Protein AF-A0A9X7SWP7-F1 (afdb_monomer_lite)

Foldseek 3Di:
DDPVVVLVVCLPPDPDQEEEAEAEPAPCPPVDPVVVQVVSADDVVGDSHGYGYHYDYDDDD

pLDDT: mean 87.03, std 8.62, range [52.75, 94.88]

Sequence (61 aa):
MNSTEQIGSDAFHYQEKYIYFFIYDKHRVIANVDAFSKAYSKSLDTHEKQIETIIIQPISF

Structure (mmCIF, N/CA/C/O backbone):
data_AF-A0A9X7SWP7-F1
#
_entry.id   AF-A0A9X7SWP7-F1
#
loop_
_atom_site.group_PDB
_atom_site.id
_atom_site.type_symbol
_atom_site.label_atom_id
_atom_site.label_alt_id
_atom_site.label_comp_id
_atom_site.label_asym_id
_atom_site.label_entity_id
_atom_site.label_seq_id
_atom_site.pdbx_PDB_ins_code
_atom_site.Cartn_x
_atom_site.Cartn_y
_atom_site.Cartn_z
_atom_site.occupancy
_atom_site.B_iso_or_equiv
_atom_site.auth_seq_id
_atom_site.auth_comp_id
_atom_site.auth_asym_id
_atom_site.auth_atom_id
_atom_site.pdbx_PDB_model_num
ATOM 1 N N . MET A 1 1 ? -18.232 -2.153 -5.343 1.00 52.75 1 MET A N 1
ATOM 2 C CA . MET A 1 1 ? -16.816 -2.371 -5.688 1.00 52.75 1 MET A CA 1
ATOM 3 C C . MET A 1 1 ? -16.033 -2.253 -4.396 1.00 52.75 1 MET A C 1
A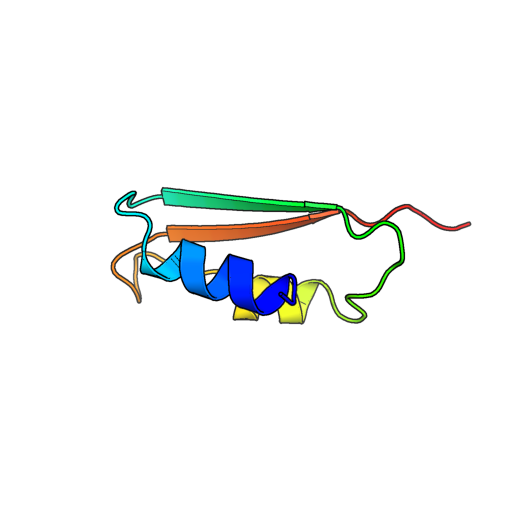TOM 5 O O . MET A 1 1 ? -16.209 -1.259 -3.698 1.00 52.75 1 MET A O 1
ATOM 9 N N . ASN A 1 2 ? -15.332 -3.310 -4.004 1.00 71.44 2 ASN A N 1
ATOM 10 C CA . ASN A 1 2 ? -14.596 -3.370 -2.742 1.00 71.44 2 ASN A CA 1
ATOM 11 C C . ASN A 1 2 ? -13.327 -2.498 -2.856 1.00 71.44 2 ASN A C 1
ATOM 13 O O . ASN A 1 2 ? -12.698 -2.487 -3.913 1.00 71.44 2 ASN A O 1
ATOM 17 N N . SER A 1 3 ? -12.932 -1.765 -1.810 1.00 69.50 3 SER A N 1
ATOM 18 C CA . SER A 1 3 ? -11.770 -0.852 -1.848 1.00 69.50 3 SER A CA 1
ATOM 19 C C . SER A 1 3 ? -10.479 -1.557 -2.279 1.00 69.50 3 SER A C 1
ATOM 21 O O . SER A 1 3 ? -9.643 -0.976 -2.963 1.00 69.50 3 SER A O 1
ATOM 23 N N . THR A 1 4 ? -10.352 -2.842 -1.957 1.00 78.62 4 THR A N 1
ATOM 24 C CA . THR A 1 4 ? -9.242 -3.694 -2.393 1.00 78.62 4 THR A CA 1
ATOM 25 C C . THR A 1 4 ? -9.164 -3.863 -3.915 1.00 78.62 4 THR A C 1
ATOM 27 O O . THR A 1 4 ? -8.074 -3.851 -4.485 1.00 78.62 4 TH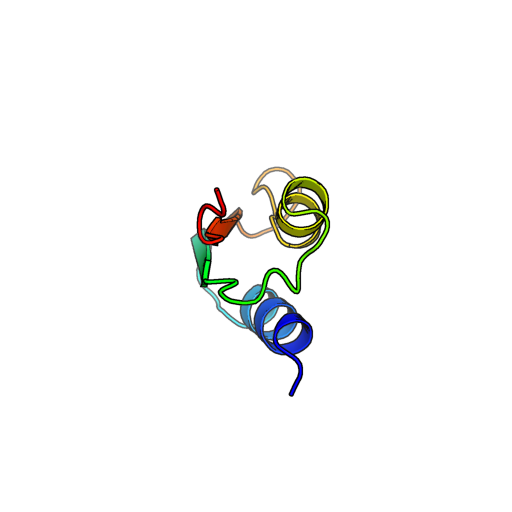R A O 1
ATOM 30 N N . GLU A 1 5 ? -10.310 -4.000 -4.586 1.00 76.88 5 GLU A N 1
ATOM 31 C CA . GLU A 1 5 ? -10.381 -4.161 -6.046 1.00 76.88 5 GLU A CA 1
ATOM 32 C C . GLU A 1 5 ? -9.983 -2.869 -6.763 1.00 76.88 5 GLU A C 1
ATOM 34 O O . GLU A 1 5 ? -9.310 -2.913 -7.790 1.00 76.88 5 GLU A O 1
ATOM 39 N N . GLN A 1 6 ? -10.358 -1.718 -6.196 1.00 80.12 6 GLN A N 1
ATOM 40 C CA . GLN A 1 6 ? -9.984 -0.408 -6.729 1.00 80.12 6 GLN A CA 1
ATOM 41 C C . GLN A 1 6 ? -8.472 -0.196 -6.660 1.00 80.12 6 GLN A C 1
ATOM 43 O O . GLN A 1 6 ? -7.862 0.094 -7.681 1.00 80.12 6 GLN A O 1
ATOM 48 N N . ILE A 1 7 ? -7.848 -0.450 -5.505 1.00 84.38 7 ILE A N 1
ATOM 49 C CA . ILE A 1 7 ? -6.392 -0.307 -5.337 1.00 84.38 7 ILE A CA 1
ATOM 50 C C . ILE A 1 7 ? -5.636 -1.231 -6.300 1.00 84.38 7 ILE A C 1
ATOM 52 O O . ILE A 1 7 ? -4.672 -0.811 -6.935 1.00 84.38 7 ILE A O 1
ATOM 56 N N . GLY A 1 8 ? -6.085 -2.484 -6.445 1.00 81.06 8 GLY A N 1
ATOM 57 C CA . GLY A 1 8 ? -5.468 -3.437 -7.370 1.00 81.06 8 GLY A CA 1
ATOM 58 C C . GLY A 1 8 ? -5.583 -3.009 -8.836 1.00 81.06 8 GLY A C 1
ATOM 59 O O . GLY A 1 8 ? -4.602 -3.083 -9.579 1.00 81.06 8 GLY A O 1
ATOM 60 N N . SER A 1 9 ? -6.760 -2.527 -9.243 1.00 83.62 9 SER A N 1
ATOM 61 C CA . SER A 1 9 ? -6.985 -1.987 -10.586 1.00 83.62 9 SER A CA 1
ATOM 62 C C . SER A 1 9 ? -6.107 -0.765 -10.842 1.00 83.62 9 SER A C 1
ATOM 64 O O . SER A 1 9 ? -5.396 -0.711 -11.844 1.00 83.62 9 SER A O 1
ATOM 66 N N . ASP A 1 10 ? -6.104 0.192 -9.926 1.00 81.38 10 ASP A N 1
ATOM 67 C CA . ASP A 1 10 ? -5.370 1.445 -10.061 1.00 81.38 10 ASP A CA 1
ATOM 68 C C . 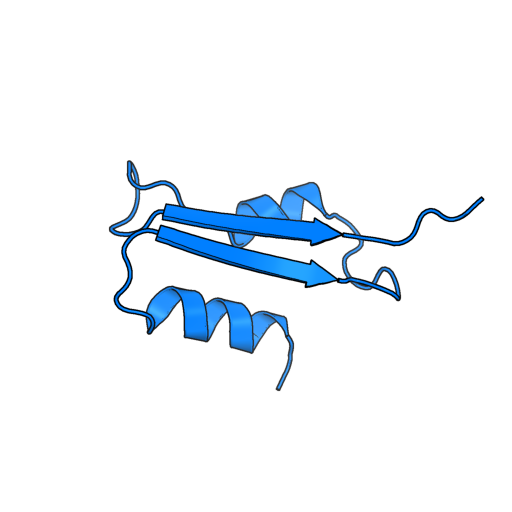ASP A 1 10 ? -3.855 1.200 -10.124 1.00 81.38 10 ASP A C 1
ATOM 70 O O . ASP A 1 10 ? -3.165 1.724 -11.002 1.00 81.38 10 ASP A O 1
ATOM 74 N N . ALA A 1 11 ? -3.340 0.314 -9.267 1.00 82.00 11 ALA A N 1
ATOM 75 C CA . ALA A 1 11 ? -1.939 -0.103 -9.269 1.00 82.00 11 ALA A CA 1
ATOM 76 C C . ALA A 1 11 ? -1.490 -0.681 -10.626 1.00 82.00 11 ALA A C 1
ATOM 78 O O . ALA A 1 11 ? -0.334 -0.514 -11.037 1.00 82.00 11 ALA A O 1
ATOM 79 N N . PHE A 1 12 ? -2.390 -1.364 -11.338 1.00 81.69 12 PHE A N 1
ATOM 80 C CA . PHE A 1 12 ? -2.100 -1.950 -12.643 1.00 81.69 12 PHE A CA 1
ATOM 81 C C . PHE A 1 12 ? -2.238 -0.929 -13.781 1.00 81.69 12 PHE A C 1
ATOM 83 O O . PHE A 1 12 ? -1.320 -0.798 -14.593 1.00 81.69 12 PHE A O 1
ATOM 90 N N . HIS A 1 13 ? -3.330 -0.164 -13.810 1.00 83.75 13 HIS A N 1
ATOM 91 C CA . HIS A 1 13 ? -3.706 0.647 -14.971 1.00 83.75 13 HIS A CA 1
ATOM 92 C C . HIS A 1 13 ? -3.068 2.043 -15.024 1.00 83.75 13 HIS A C 1
ATOM 94 O O . HIS A 1 13 ? -2.904 2.576 -16.123 1.00 83.75 13 HIS A O 1
ATOM 100 N N . TYR A 1 14 ? -2.672 2.645 -13.895 1.00 84.31 14 TYR A N 1
ATOM 101 C CA . TYR A 1 14 ? -2.012 3.957 -13.932 1.00 84.31 14 TYR A CA 1
ATOM 102 C C . TYR A 1 14 ? -0.627 3.863 -14.563 1.00 84.31 14 TYR A C 1
ATOM 104 O O . TYR A 1 14 ? 0.187 3.060 -14.132 1.00 84.31 14 TYR A O 1
ATOM 112 N N . GLN A 1 15 ? -0.323 4.693 -15.555 1.00 84.44 15 GLN A N 1
ATOM 113 C CA . GLN A 1 15 ? 0.971 4.620 -16.246 1.00 84.44 15 GLN A CA 1
ATOM 114 C C . GLN A 1 15 ? 2.138 5.203 -15.443 1.00 84.44 15 GLN A C 1
ATOM 116 O O . GLN A 1 15 ? 3.294 4.971 -15.786 1.00 84.44 15 GLN A O 1
ATOM 121 N N . GLU A 1 16 ? 1.843 5.927 -14.365 1.00 89.88 16 GLU A N 1
ATOM 122 C CA . GLU A 1 16 ? 2.866 6.570 -13.555 1.00 89.88 16 GLU A CA 1
ATOM 123 C C . GLU A 1 16 ? 3.770 5.557 -12.853 1.00 89.88 16 GLU A C 1
ATOM 125 O O . GLU A 1 16 ? 3.330 4.543 -12.305 1.00 89.88 16 GLU A O 1
ATOM 130 N N . LYS A 1 17 ? 5.067 5.870 -12.853 1.00 90.19 17 LYS A N 1
ATOM 131 C CA . LYS A 1 17 ? 6.106 5.021 -12.265 1.00 90.19 17 LYS A CA 1
ATOM 132 C C . LYS A 1 17 ? 6.106 5.059 -10.736 1.00 90.19 17 LYS A C 1
ATOM 134 O O . LYS A 1 17 ? 6.576 4.113 -10.114 1.00 90.19 17 LYS A O 1
ATOM 139 N N . TYR A 1 18 ? 5.596 6.135 -10.140 1.00 92.31 18 TYR A N 1
ATOM 140 C CA . TYR A 1 18 ? 5.530 6.337 -8.695 1.00 92.31 18 TYR A CA 1
ATOM 141 C C . TYR A 1 18 ? 4.085 6.628 -8.300 1.00 92.31 18 TYR A C 1
ATOM 143 O O . TYR A 1 18 ? 3.513 7.622 -8.743 1.00 92.31 18 TYR A O 1
ATOM 151 N N . ILE A 1 19 ? 3.495 5.760 -7.483 1.00 91.81 19 ILE A N 1
ATOM 152 C CA . ILE A 1 19 ? 2.093 5.851 -7.065 1.00 91.81 19 ILE A CA 1
ATOM 153 C C . ILE A 1 19 ? 2.031 5.804 -5.539 1.00 91.81 19 ILE A C 1
ATOM 155 O O . ILE A 1 19 ? 2.647 4.945 -4.911 1.00 91.81 19 ILE A O 1
ATOM 159 N N . TYR A 1 20 ? 1.250 6.707 -4.948 1.00 92.19 20 TYR A N 1
ATOM 160 C CA . TYR A 1 20 ? 1.011 6.759 -3.508 1.00 92.19 20 TYR A CA 1
ATOM 161 C C . TYR A 1 20 ? -0.480 6.586 -3.228 1.00 92.19 20 TYR A C 1
ATOM 163 O O . TYR A 1 20 ? -1.292 7.419 -3.635 1.00 92.19 20 TYR A O 1
ATOM 171 N N . PHE A 1 21 ? -0.842 5.522 -2.516 1.00 92.81 21 PHE A N 1
ATOM 172 C CA . PHE A 1 21 ? -2.205 5.302 -2.046 1.00 92.81 21 PHE A CA 1
ATOM 173 C C . PHE A 1 21 ? -2.333 5.749 -0.595 1.00 92.81 21 PHE A C 1
ATOM 175 O O . PHE A 1 21 ? -1.687 5.193 0.290 1.00 92.81 21 PHE A O 1
ATOM 182 N N . PHE A 1 22 ? -3.210 6.720 -0.348 1.00 92.88 22 PHE A N 1
ATOM 183 C CA . PHE A 1 22 ? -3.582 7.152 0.996 1.00 92.88 22 PHE A CA 1
ATOM 184 C C . PHE A 1 22 ? -4.955 6.588 1.346 1.00 92.88 22 PHE A C 1
ATOM 186 O O . PHE A 1 22 ? -5.963 6.962 0.746 1.00 92.88 22 PHE A O 1
ATOM 193 N N . ILE A 1 23 ? -4.997 5.687 2.323 1.00 92.81 23 ILE A N 1
ATOM 194 C CA . ILE A 1 23 ? -6.219 5.005 2.746 1.00 92.81 23 ILE A CA 1
ATOM 195 C C . ILE A 1 23 ? -6.561 5.464 4.157 1.00 92.81 23 ILE A C 1
ATOM 197 O O . ILE A 1 23 ? -5.826 5.191 5.104 1.00 92.81 23 ILE A O 1
ATOM 201 N N . TYR A 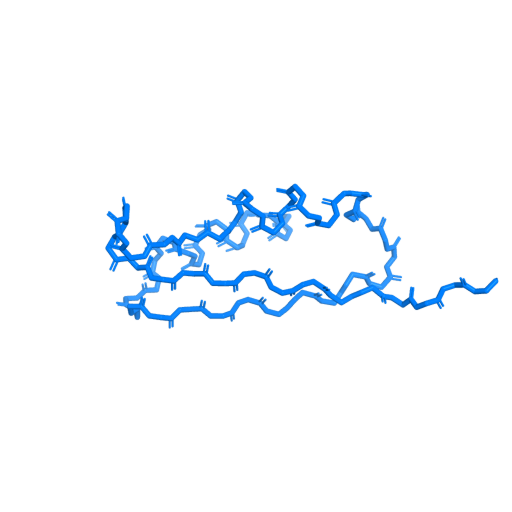1 24 ? -7.698 6.139 4.311 1.00 93.56 24 TYR A N 1
ATOM 202 C CA . TYR A 1 24 ? -8.239 6.457 5.627 1.00 93.56 24 TYR A CA 1
ATOM 203 C C . TYR A 1 24 ? -9.214 5.366 6.075 1.00 93.56 24 TYR A C 1
ATOM 205 O O . TYR A 1 24 ? -10.367 5.319 5.644 1.00 93.56 24 TYR A O 1
ATOM 213 N N . ASP A 1 25 ? -8.754 4.489 6.962 1.00 93.00 25 ASP A N 1
ATOM 214 C CA . ASP A 1 25 ? -9.538 3.377 7.491 1.00 93.00 25 ASP A CA 1
ATOM 215 C C . ASP A 1 25 ? -10.216 3.766 8.813 1.00 93.00 25 ASP A C 1
ATOM 217 O O . ASP A 1 25 ? -9.834 3.359 9.913 1.00 93.00 25 ASP A O 1
ATOM 221 N N . LYS A 1 26 ? -11.256 4.598 8.693 1.00 93.56 26 LYS A N 1
ATOM 222 C CA . LYS A 1 26 ? -12.036 5.127 9.823 1.00 93.56 26 LYS A CA 1
ATOM 223 C C . LYS A 1 2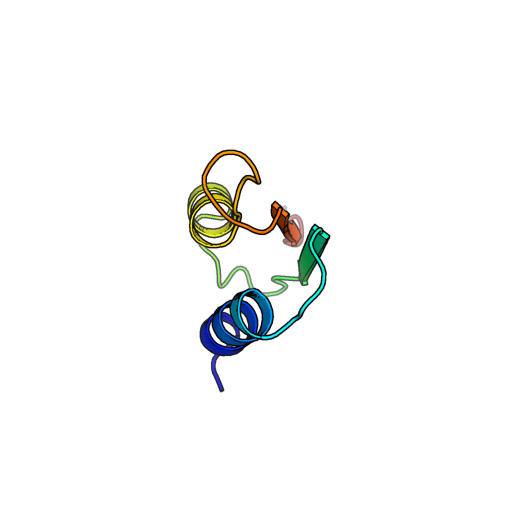6 ? -12.585 4.038 10.751 1.00 93.56 26 LYS A C 1
ATOM 225 O O . LYS A 1 26 ? -12.681 4.251 11.956 1.00 93.56 26 LYS A O 1
ATOM 230 N N . HIS A 1 27 ? -12.993 2.905 10.188 1.00 93.12 27 HIS A N 1
ATOM 231 C CA . HIS A 1 27 ? -13.695 1.844 10.913 1.00 93.12 27 HIS A CA 1
ATOM 232 C C . HIS A 1 27 ? -12.788 0.674 11.298 1.00 93.12 27 HIS A C 1
ATOM 234 O O . HIS A 1 27 ? -13.289 -0.311 11.835 1.00 93.12 27 HIS A O 1
ATOM 240 N N . ARG A 1 28 ? -11.473 0.788 11.060 1.00 92.00 28 ARG A N 1
ATOM 241 C CA . ARG A 1 28 ? -10.488 -0.270 11.325 1.00 92.00 28 ARG A CA 1
ATOM 242 C C . ARG A 1 28 ? -10.854 -1.599 10.664 1.00 92.00 28 ARG A C 1
ATOM 244 O O . ARG A 1 28 ? -10.719 -2.664 11.264 1.00 92.00 28 ARG A O 1
ATOM 251 N N . VAL A 1 29 ? -11.335 -1.529 9.425 1.00 93.06 29 VAL A N 1
ATOM 252 C CA . VAL A 1 29 ? -11.637 -2.713 8.609 1.00 93.06 29 VAL A CA 1
ATOM 253 C C . VAL A 1 29 ? -10.351 -3.496 8.323 1.00 93.06 29 VAL A C 1
ATOM 255 O O . VAL A 1 29 ? -10.360 -4.726 8.264 1.00 93.06 29 VAL A O 1
ATOM 258 N N . ILE A 1 30 ? -9.225 -2.794 8.188 1.00 92.75 30 ILE A N 1
ATOM 259 C CA . ILE A 1 30 ? -7.906 -3.379 7.968 1.00 92.75 30 ILE A CA 1
ATOM 260 C C . ILE A 1 30 ? -7.309 -3.762 9.325 1.00 92.75 30 ILE A C 1
ATOM 262 O O . ILE A 1 30 ? -6.672 -2.960 10.006 1.00 92.75 30 ILE A O 1
ATOM 266 N N . ALA A 1 31 ? -7.505 -5.017 9.724 1.00 92.19 31 ALA A N 1
ATOM 267 C CA . ALA A 1 31 ? -7.044 -5.511 11.022 1.00 92.19 31 ALA A CA 1
ATOM 268 C C . ALA A 1 31 ? -5.509 -5.556 11.156 1.00 92.19 31 ALA A C 1
ATOM 270 O O . ALA A 1 31 ? -4.979 -5.372 12.248 1.00 92.19 31 ALA A O 1
ATOM 271 N N . ASN A 1 32 ? -4.791 -5.803 10.054 1.00 94.19 32 ASN A N 1
ATOM 272 C CA . ASN A 1 32 ? -3.329 -5.833 10.024 1.00 94.19 32 ASN A CA 1
ATOM 273 C C . ASN A 1 32 ? -2.800 -4.856 8.969 1.00 94.19 32 ASN A C 1
ATOM 275 O O . ASN A 1 32 ? -2.658 -5.198 7.794 1.00 94.19 32 ASN A O 1
ATOM 279 N N . VAL A 1 33 ? -2.524 -3.634 9.419 1.00 92.81 33 VAL A N 1
ATOM 280 C CA . VAL A 1 33 ? -2.041 -2.533 8.578 1.00 92.81 33 VAL A CA 1
ATOM 281 C C . VAL A 1 33 ? -0.708 -2.866 7.909 1.00 92.81 33 VAL A C 1
ATOM 283 O O . VAL A 1 33 ? -0.574 -2.646 6.712 1.00 92.81 33 VAL A O 1
ATOM 286 N N . ASP A 1 34 ? 0.250 -3.448 8.636 1.00 92.88 34 ASP A N 1
ATOM 287 C CA . ASP A 1 34 ? 1.575 -3.780 8.089 1.00 92.88 34 ASP A CA 1
ATOM 288 C C . ASP A 1 34 ? 1.482 -4.817 6.961 1.00 92.88 34 ASP A C 1
ATOM 290 O O . ASP A 1 34 ? 2.033 -4.615 5.876 1.00 92.88 34 ASP A O 1
ATOM 294 N N . ALA A 1 35 ? 0.728 -5.897 7.184 1.00 93.12 35 ALA A N 1
ATOM 295 C CA . ALA A 1 35 ? 0.533 -6.926 6.168 1.00 93.12 35 ALA A CA 1
ATOM 296 C C . ALA A 1 35 ? -0.198 -6.373 4.936 1.00 93.12 35 ALA A C 1
ATOM 298 O O . ALA A 1 35 ? 0.182 -6.684 3.807 1.00 93.12 35 ALA A O 1
ATOM 299 N N . PHE A 1 36 ? -1.212 -5.526 5.142 1.00 93.12 36 PHE A N 1
ATOM 300 C CA . PHE A 1 36 ? -1.935 -4.890 4.044 1.00 93.12 36 PHE A CA 1
ATOM 301 C C . PHE A 1 36 ? -1.022 -3.952 3.248 1.00 93.12 36 PHE A C 1
ATOM 303 O O . PHE A 1 36 ? -0.916 -4.090 2.031 1.00 93.12 36 PHE A O 1
ATOM 310 N N . SER A 1 37 ? -0.305 -3.044 3.915 1.00 92.44 37 SER A N 1
ATOM 311 C CA . SER A 1 37 ? 0.634 -2.136 3.253 1.00 92.44 37 SER A CA 1
ATOM 312 C C . SER A 1 37 ? 1.680 -2.900 2.445 1.00 92.44 37 SER A C 1
ATOM 314 O O . SER A 1 37 ? 1.937 -2.525 1.305 1.00 92.44 37 SER A O 1
ATOM 316 N N . LYS A 1 38 ? 2.231 -4.003 2.965 1.00 91.12 38 LYS A N 1
ATOM 317 C CA . LYS A 1 38 ? 3.186 -4.844 2.222 1.00 91.12 38 LYS A CA 1
ATOM 318 C C . LYS A 1 38 ? 2.564 -5.533 1.010 1.00 91.12 38 LYS A C 1
ATOM 320 O O . LYS A 1 38 ? 3.213 -5.607 -0.026 1.00 91.12 38 LYS A O 1
ATOM 325 N N . ALA A 1 39 ? 1.328 -6.017 1.119 1.00 90.75 39 ALA A N 1
ATOM 326 C CA . ALA A 1 39 ? 0.648 -6.707 0.022 1.00 90.75 39 ALA A CA 1
ATOM 327 C C . ALA A 1 39 ? 0.322 -5.782 -1.164 1.00 90.75 39 ALA A C 1
ATOM 329 O O . ALA A 1 39 ? 0.310 -6.237 -2.308 1.00 90.75 39 ALA A O 1
ATOM 330 N N . TYR A 1 40 ? 0.066 -4.498 -0.896 1.00 89.62 40 TYR A N 1
ATOM 331 C CA . TYR A 1 40 ? -0.327 -3.513 -1.913 1.00 89.62 40 TYR A CA 1
ATOM 332 C C . TYR A 1 40 ? 0.771 -2.503 -2.270 1.00 89.62 40 TYR A C 1
ATOM 334 O O . TYR A 1 40 ? 0.574 -1.675 -3.158 1.00 89.62 40 TYR A O 1
ATOM 342 N N . SER A 1 41 ? 1.941 -2.585 -1.636 1.00 91.38 41 SER A N 1
ATOM 343 C CA . SER A 1 41 ? 3.122 -1.811 -2.030 1.00 91.38 41 SER A CA 1
ATOM 344 C C . SER A 1 41 ? 4.004 -2.610 -2.988 1.00 91.38 41 SER A C 1
ATOM 346 O O . SER A 1 41 ? 4.056 -3.839 -2.942 1.00 91.38 41 SER A O 1
ATOM 348 N N . LYS A 1 42 ? 4.713 -1.909 -3.873 1.00 90.31 42 LYS A N 1
ATOM 349 C CA . LYS A 1 42 ? 5.643 -2.497 -4.845 1.00 90.31 42 LYS A CA 1
ATOM 350 C C . LYS A 1 42 ? 6.935 -1.696 -4.865 1.00 90.31 42 LYS A C 1
ATOM 352 O O . LYS A 1 42 ? 6.890 -0.470 -4.838 1.00 90.31 42 LYS A O 1
ATOM 357 N N . SER A 1 43 ? 8.065 -2.396 -4.936 1.00 86.31 43 SER A N 1
ATOM 358 C CA . SER A 1 43 ? 9.372 -1.771 -5.142 1.00 86.31 43 SER A CA 1
ATOM 359 C C . SER A 1 43 ? 9.741 -1.777 -6.622 1.00 86.31 43 SER A C 1
ATOM 361 O O . SER A 1 43 ? 9.569 -2.801 -7.293 1.00 86.31 43 SER A O 1
ATOM 363 N N . LEU A 1 44 ? 10.338 -0.680 -7.086 1.00 82.19 44 LEU A N 1
ATOM 364 C CA . LEU A 1 44 ? 10.967 -0.565 -8.405 1.00 82.19 44 LEU A CA 1
ATOM 365 C C . LEU A 1 44 ? 12.004 -1.651 -8.714 1.00 82.19 44 LEU A C 1
ATOM 367 O O . LEU A 1 44 ? 12.213 -1.982 -9.876 1.00 82.19 44 LEU A O 1
ATOM 371 N N . ASP A 1 45 ? 12.638 -2.224 -7.693 1.00 78.19 45 ASP A N 1
ATOM 372 C CA . ASP A 1 45 ? 13.662 -3.260 -7.888 1.00 78.19 45 ASP A CA 1
ATOM 373 C C . ASP A 1 45 ? 13.062 -4.595 -8.350 1.00 78.19 45 ASP A C 1
ATOM 375 O O . ASP A 1 45 ? 13.750 -5.449 -8.903 1.00 78.19 45 ASP A O 1
ATOM 379 N N . THR A 1 46 ? 11.766 -4.790 -8.101 1.00 74.19 46 THR A N 1
ATOM 380 C CA . THR A 1 46 ? 11.042 -6.039 -8.389 1.00 74.19 46 THR A CA 1
ATOM 381 C C . THR A 1 46 ? 9.910 -5.849 -9.393 1.00 74.19 46 THR A C 1
ATOM 383 O O . THR A 1 46 ? 9.384 -6.829 -9.914 1.00 74.19 46 THR A O 1
ATOM 386 N N . HIS A 1 47 ? 9.521 -4.603 -9.663 1.00 76.50 47 HIS A N 1
ATOM 387 C CA . HIS A 1 47 ? 8.380 -4.244 -10.492 1.00 76.50 47 HIS A CA 1
ATOM 388 C C . HIS A 1 47 ? 8.675 -2.986 -11.312 1.00 76.50 47 HIS A C 1
ATOM 390 O O . HIS A 1 47 ? 9.509 -2.167 -10.955 1.00 76.50 47 HIS A O 1
ATOM 396 N N . GLU A 1 48 ? 7.908 -2.762 -12.376 1.00 86.50 48 GLU A N 1
ATOM 397 C CA . GLU A 1 48 ? 8.055 -1.573 -13.231 1.00 86.50 48 GLU A CA 1
ATOM 398 C C . GLU A 1 48 ? 7.601 -0.260 -12.559 1.00 86.50 48 GLU A C 1
ATOM 400 O O . GLU A 1 48 ? 7.803 0.822 -13.111 1.00 86.50 48 GLU A O 1
ATOM 405 N N . LYS A 1 49 ? 6.998 -0.344 -11.363 1.00 89.25 49 LYS A N 1
ATOM 406 C CA . LYS A 1 49 ? 6.461 0.790 -10.600 1.00 89.25 49 LYS A CA 1
ATOM 407 C C . LYS A 1 49 ? 6.847 0.715 -9.125 1.00 89.25 49 LYS A C 1
ATOM 409 O O . LYS A 1 49 ? 6.834 -0.366 -8.534 1.00 89.25 49 LYS A O 1
ATOM 414 N N . GLN A 1 50 ? 7.079 1.882 -8.533 1.00 92.69 50 GLN A N 1
ATOM 415 C CA . GLN A 1 50 ? 7.069 2.093 -7.091 1.00 92.69 50 GLN A CA 1
ATOM 416 C C . GLN A 1 50 ? 5.634 2.379 -6.666 1.00 92.69 50 GLN A C 1
ATOM 418 O O . GLN A 1 50 ? 5.020 3.335 -7.144 1.00 92.69 50 GLN A O 1
ATOM 423 N N . ILE A 1 51 ? 5.110 1.574 -5.753 1.00 92.81 51 ILE A N 1
ATOM 424 C CA . ILE A 1 51 ? 3.806 1.813 -5.144 1.00 92.81 51 ILE A CA 1
ATOM 425 C C . ILE A 1 51 ? 3.993 1.825 -3.640 1.00 92.81 51 ILE A C 1
ATOM 427 O O . ILE A 1 51 ? 4.466 0.837 -3.082 1.00 92.81 51 ILE A O 1
ATOM 431 N N . GLU A 1 52 ? 3.582 2.906 -2.992 1.00 93.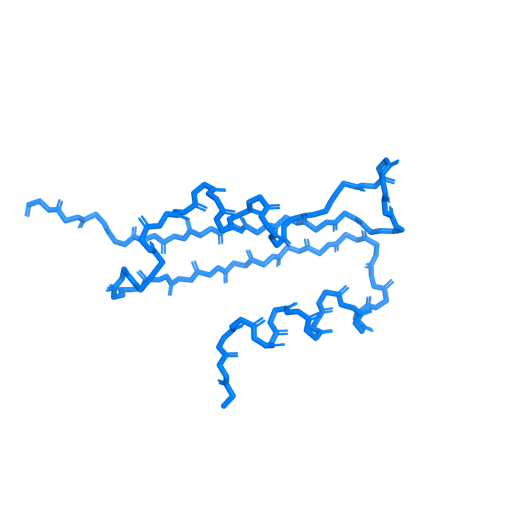62 52 GLU A N 1
ATOM 432 C CA . GLU A 1 52 ? 3.517 2.971 -1.536 1.00 93.62 52 GLU A CA 1
ATOM 433 C C . GLU A 1 52 ? 2.074 3.080 -1.064 1.00 93.62 52 GLU A C 1
ATOM 435 O O . GLU A 1 52 ? 1.324 3.960 -1.491 1.00 93.62 52 GLU A O 1
ATOM 440 N N . THR A 1 53 ? 1.687 2.173 -0.169 1.00 94.06 53 THR A N 1
ATOM 441 C CA . THR A 1 53 ? 0.357 2.165 0.443 1.00 94.06 53 THR A CA 1
ATOM 442 C C . THR A 1 53 ? 0.439 2.621 1.894 1.00 94.06 53 THR A C 1
ATOM 444 O O . THR A 1 53 ? 0.929 1.898 2.767 1.00 94.06 53 THR A O 1
ATOM 447 N N . ILE A 1 54 ? -0.091 3.813 2.152 1.00 94.19 54 ILE A N 1
ATOM 448 C CA . ILE A 1 54 ? -0.110 4.469 3.458 1.00 94.19 54 ILE A CA 1
ATOM 449 C C . ILE A 1 54 ? -1.523 4.373 4.028 1.00 94.19 54 ILE A C 1
ATOM 451 O O . ILE A 1 54 ? -2.485 4.868 3.437 1.00 94.19 54 ILE A O 1
ATOM 455 N N . ILE A 1 55 ? -1.648 3.750 5.199 1.00 94.38 55 ILE A N 1
ATOM 456 C CA . ILE A 1 55 ? -2.931 3.541 5.873 1.00 94.38 55 ILE A CA 1
ATOM 457 C C . ILE A 1 55 ? -2.967 4.377 7.145 1.00 94.38 55 ILE A C 1
ATOM 459 O O . ILE A 1 55 ? -2.079 4.289 7.991 1.00 94.38 55 ILE A O 1
ATOM 463 N N . ILE A 1 56 ? -4.019 5.174 7.287 1.00 94.88 56 ILE A N 1
ATOM 464 C CA . ILE A 1 56 ? -4.263 6.021 8.449 1.00 94.88 56 ILE A CA 1
ATOM 465 C C . ILE A 1 56 ? -5.509 5.488 9.149 1.00 94.88 56 ILE A C 1
ATOM 467 O O . ILE A 1 56 ? -6.597 5.485 8.575 1.00 94.88 56 ILE A O 1
ATOM 471 N N . GLN A 1 57 ? -5.354 5.066 10.400 1.00 94.81 57 GLN A N 1
ATOM 472 C CA . GLN A 1 57 ? -6.457 4.663 11.269 1.00 94.81 57 GLN A CA 1
ATOM 473 C C . GLN A 1 57 ? -6.608 5.665 12.420 1.00 94.81 57 GLN A C 1
ATOM 475 O O . GLN A 1 57 ? -5.609 6.196 12.908 1.00 94.81 57 GLN A O 1
ATOM 480 N N . PRO A 1 58 ? -7.839 5.937 12.885 1.00 93.38 58 PRO A N 1
ATOM 481 C CA . PRO A 1 58 ? -8.043 6.771 14.059 1.00 93.38 58 PRO A CA 1
ATOM 482 C C . PRO A 1 58 ? -7.436 6.109 15.301 1.00 93.38 58 PRO A C 1
ATOM 484 O O . PRO A 1 58 ? -7.534 4.892 15.494 1.00 93.38 58 PRO A O 1
ATOM 487 N N . ILE A 1 59 ? -6.843 6.927 16.169 1.00 87.94 59 ILE A N 1
ATOM 488 C CA . ILE A 1 59 ? -6.407 6.500 17.500 1.00 87.94 59 ILE A CA 1
ATOM 489 C C . ILE A 1 59 ? -7.667 6.263 18.338 1.00 87.94 59 ILE A C 1
ATOM 491 O O . ILE A 1 59 ? -8.555 7.110 18.385 1.00 87.94 59 ILE A O 1
ATOM 495 N N . SER A 1 60 ? -7.752 5.098 18.973 1.00 78.00 60 SER A N 1
ATOM 496 C CA . SER A 1 60 ? -8.788 4.794 19.961 1.00 78.00 60 SER A CA 1
ATOM 497 C C . SER A 1 60 ? -8.101 4.743 21.312 1.00 78.00 60 SER A C 1
ATOM 499 O O . SER A 1 60 ? -7.126 4.000 21.451 1.00 78.00 60 SER A O 1
ATOM 501 N N . PHE A 1 61 ? -8.603 5.521 22.257 1.00 59.44 61 PHE A N 1
ATOM 502 C CA . PHE A 1 61 ? -8.229 5.433 23.662 1.00 59.44 61 PHE A CA 1
ATOM 503 C C . PHE A 1 61 ? -9.211 4.521 24.393 1.00 59.44 61 PHE A C 1
ATOM 505 O O . PHE A 1 61 ? -10.392 4.498 23.973 1.00 59.44 61 PHE A O 1
#

Radius of gyration: 12.33 Å; chains: 1; bounding box: 30×14×40 Å

Secondary structure (DSSP, 8-state):
--HHHHHHHHHHH---SEEEEEEE-TT---S-HHHHHHHH-B-TTTSSSEEEEEEE-----